Protein AF-A0A2A6L6X4-F1 (afdb_monomer)

Nearest PDB structures (foldseek):
  6n45-assembly1_A  TM=2.538E-01  e=1.984E+00  Homo sapiens

Radius of gyration: 12.56 Å; Cα contacts (8 Å, |Δi|>4): 150; chains: 1; bounding box: 30×28×30 Å

Sequence (100 aa):
MEGEKKFLELYRSLSKRGVICNRPRPLRRLDIADEELDRIFLNSLREQGSMDVYFMSHGARVLGRYDRTDLFIIEDAACLSTLKEEIAEAGLFILHSDNV

Solvent-accessible surface area (backbone atoms only — not comparable to full-atom values): 5672 Å² total; per-residue (Å²): 109,76,69,60,53,30,53,50,52,37,53,55,60,45,26,72,68,7,31,44,31,47,36,73,73,68,75,41,77,44,58,67,88,40,69,66,56,56,48,44,53,52,30,18,78,67,61,74,44,57,31,34,36,31,24,67,67,47,51,30,36,38,37,41,40,90,78,86,51,70,50,76,47,66,76,50,74,70,39,49,54,55,48,53,51,49,39,49,75,37,72,52,82,84,91,78,81,88,80,130

Mean predicted aligned error: 4.09 Å

pLDDT: mean 89.26, std 7.6, range [52.25, 96.94]

Secondary structure (DSSP, 8-state):
-HHHHHHHHHHHHHTTT-EEEEESSSPEEE-TT-HHHHH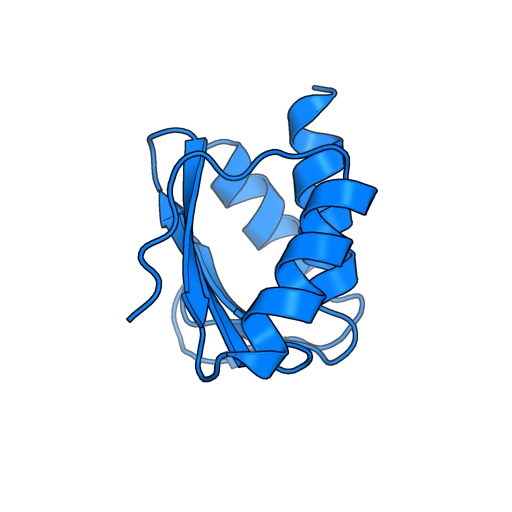HHHHHHTTSS--EEEETTTTEEEEE-TTS-EEEEESSHHHHHHHHHHHHHTT---S-----

Structure (mmCIF, N/CA/C/O backbone):
data_AF-A0A2A6L6X4-F1
#
_entry.id   AF-A0A2A6L6X4-F1
#
loop_
_atom_site.group_PDB
_atom_site.id
_atom_site.type_symbol
_atom_site.label_atom_id
_atom_site.label_alt_id
_atom_site.label_comp_id
_atom_site.label_asym_id
_atom_site.label_entity_id
_atom_site.label_seq_id
_atom_site.pdbx_PDB_ins_code
_atom_site.Cartn_x
_atom_site.Cartn_y
_atom_site.Cartn_z
_atom_site.occupancy
_atom_site.B_iso_or_equiv
_atom_site.auth_seq_id
_atom_site.auth_comp_id
_atom_site.auth_asym_id
_atom_site.auth_atom_id
_atom_site.pdbx_PDB_model_num
ATOM 1 N N . MET A 1 1 ? -2.558 9.636 13.909 1.00 75.31 1 MET A N 1
ATOM 2 C CA . MET A 1 1 ? -4.042 9.603 14.021 1.00 75.31 1 MET A CA 1
ATOM 3 C C . MET A 1 1 ? -4.518 8.175 13.760 1.00 75.31 1 MET A C 1
ATOM 5 O O . MET A 1 1 ? -3.789 7.454 13.096 1.00 75.31 1 MET A O 1
ATOM 9 N N . GLU A 1 2 ? -5.686 7.746 14.251 1.00 86.31 2 GLU A N 1
ATOM 10 C CA . GLU A 1 2 ? -6.155 6.348 14.095 1.00 86.31 2 GLU A CA 1
ATOM 11 C C . GLU A 1 2 ? -6.306 5.901 12.627 1.00 86.31 2 GLU A C 1
ATOM 13 O O . GLU A 1 2 ? -5.950 4.779 12.294 1.00 86.31 2 GLU A O 1
ATOM 18 N N . GLY A 1 3 ? -6.732 6.789 11.720 1.00 87.69 3 GLY A N 1
ATOM 19 C CA . GLY A 1 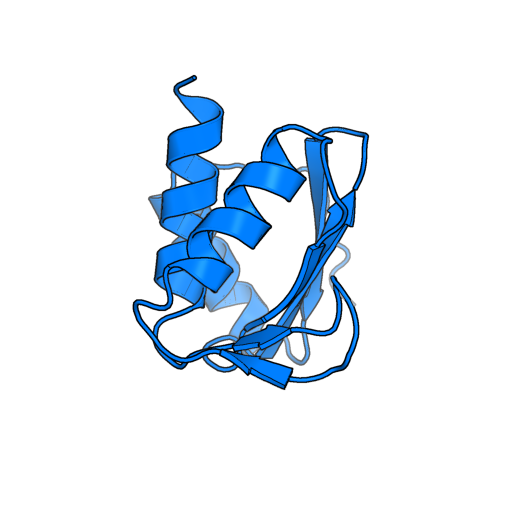3 ? -6.808 6.470 10.285 1.00 87.69 3 GLY A CA 1
ATOM 20 C C . GLY A 1 3 ? -5.444 6.184 9.643 1.00 87.69 3 GLY A C 1
ATOM 21 O O . GLY A 1 3 ? -5.312 5.222 8.899 1.00 87.69 3 GLY A O 1
ATOM 22 N N . GLU A 1 4 ? -4.411 6.965 9.988 1.00 91.00 4 GLU A N 1
ATOM 23 C CA . GLU A 1 4 ? -3.036 6.757 9.495 1.00 91.00 4 GLU A CA 1
ATOM 24 C C . GLU A 1 4 ? -2.524 5.354 9.857 1.00 91.00 4 GLU A C 1
ATOM 26 O O . GLU A 1 4 ? -1.914 4.691 9.025 1.00 91.00 4 GLU A O 1
ATOM 31 N N . LYS A 1 5 ? -2.827 4.870 11.071 1.00 92.56 5 LYS A N 1
ATOM 32 C CA . LYS A 1 5 ? -2.423 3.528 11.517 1.00 92.56 5 LYS A CA 1
ATOM 33 C C . LYS A 1 5 ? -3.033 2.430 10.645 1.00 92.56 5 LYS A C 1
ATOM 35 O O . LYS A 1 5 ? -2.299 1.559 10.197 1.00 92.56 5 LYS A O 1
ATOM 40 N N . LYS A 1 6 ? -4.330 2.525 10.342 1.00 93.50 6 LYS A N 1
ATOM 41 C CA . LYS A 1 6 ? -5.044 1.558 9.493 1.00 93.50 6 LYS A CA 1
ATOM 42 C C . LYS A 1 6 ? -4.456 1.461 8.086 1.00 93.50 6 LYS A C 1
ATOM 44 O O . LYS A 1 6 ? -4.247 0.371 7.568 1.00 93.50 6 LYS A O 1
ATOM 49 N N . PHE A 1 7 ? -4.140 2.605 7.475 1.00 92.25 7 PHE A N 1
ATOM 50 C CA . PHE A 1 7 ? -3.480 2.623 6.167 1.00 92.25 7 PHE A CA 1
ATOM 51 C C . PHE A 1 7 ? -2.072 2.029 6.218 1.00 92.25 7 PHE A C 1
ATOM 53 O O . PHE A 1 7 ? -1.708 1.258 5.336 1.00 92.25 7 PHE A O 1
ATOM 60 N N . LEU A 1 8 ? -1.284 2.339 7.252 1.00 92.12 8 LEU A N 1
ATOM 61 C CA . LEU A 1 8 ? 0.039 1.731 7.416 1.00 92.12 8 LEU A CA 1
ATOM 62 C C . LEU A 1 8 ? -0.044 0.215 7.605 1.00 92.12 8 LEU A C 1
ATOM 64 O O . LEU A 1 8 ? 0.780 -0.504 7.048 1.00 92.12 8 LEU A O 1
ATOM 68 N N . GLU A 1 9 ? -1.017 -0.273 8.372 1.00 92.94 9 GLU A N 1
ATOM 69 C CA . GLU A 1 9 ? -1.264 -1.708 8.550 1.00 92.94 9 GLU A CA 1
ATOM 70 C C . GLU A 1 9 ? -1.599 -2.383 7.218 1.00 92.94 9 GLU A C 1
ATOM 72 O O . GLU A 1 9 ? -0.950 -3.373 6.868 1.00 92.94 9 GLU A O 1
ATOM 77 N N . LEU A 1 10 ? -2.511 -1.798 6.432 1.00 93.94 10 LEU A N 1
ATOM 78 C CA . LEU A 1 10 ? -2.818 -2.271 5.082 1.00 93.94 10 LEU A CA 1
ATOM 79 C C . LEU A 1 10 ? -1.556 -2.303 4.209 1.00 93.94 10 LEU A C 1
ATOM 81 O O . LEU A 1 10 ? -1.204 -3.346 3.666 1.00 93.94 10 LEU A O 1
ATOM 85 N N . TYR A 1 11 ? -0.819 -1.195 4.103 1.00 94.19 11 TYR A N 1
ATOM 86 C CA . TYR A 1 11 ? 0.365 -1.124 3.241 1.00 94.19 11 TYR A CA 1
ATOM 87 C C . TYR A 1 11 ? 1.479 -2.083 3.641 1.00 94.19 11 TYR A C 1
ATOM 89 O O . TYR A 1 11 ? 2.148 -2.641 2.769 1.00 94.19 11 TYR A O 1
ATOM 97 N N . ARG A 1 12 ? 1.659 -2.324 4.940 1.00 92.31 12 ARG A N 1
ATOM 98 C CA . ARG A 1 12 ? 2.603 -3.328 5.446 1.00 92.31 12 ARG A CA 1
ATOM 99 C C . ARG A 1 12 ? 2.152 -4.751 5.138 1.00 92.31 12 ARG A C 1
ATOM 101 O O . ARG A 1 12 ? 2.990 -5.595 4.826 1.00 92.31 12 ARG A O 1
ATOM 108 N N . SER A 1 13 ? 0.850 -5.027 5.191 1.00 92.56 13 SER A N 1
ATOM 109 C CA . SER A 1 13 ? 0.320 -6.328 4.777 1.00 92.56 13 SER A CA 1
ATOM 110 C C . SER A 1 13 ? 0.533 -6.562 3.279 1.00 92.56 13 SER A C 1
ATOM 112 O O . SER A 1 13 ? 1.107 -7.580 2.878 1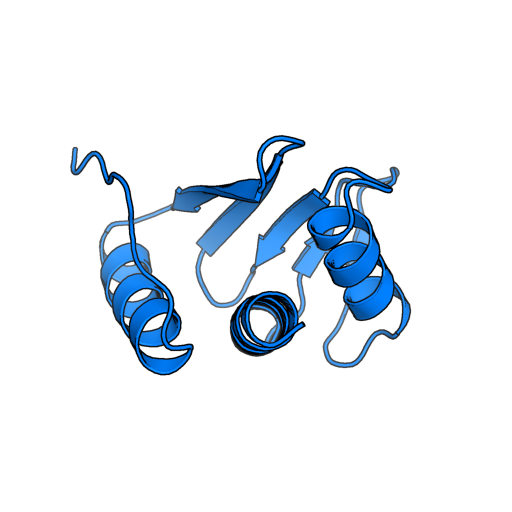.00 92.56 13 SER A O 1
ATOM 114 N N . LEU A 1 14 ? 0.217 -5.565 2.452 1.00 93.19 14 LEU A N 1
ATOM 115 C CA . LEU A 1 14 ? 0.432 -5.630 1.010 1.00 93.19 14 LEU A CA 1
ATOM 116 C C . LEU A 1 14 ? 1.929 -5.714 0.656 1.00 93.19 14 LEU A C 1
ATOM 118 O O . LEU A 1 14 ? 2.301 -6.330 -0.339 1.00 93.19 14 LEU A O 1
ATOM 122 N N . SER A 1 15 ? 2.841 -5.167 1.459 1.00 94.19 15 SER A N 1
ATOM 123 C CA . SER A 1 15 ? 4.282 -5.211 1.172 1.00 94.19 15 SER A CA 1
ATOM 124 C C . SER A 1 15 ? 4.994 -6.500 1.608 1.00 94.19 15 SER A C 1
ATOM 126 O O . SER A 1 15 ? 6.210 -6.594 1.450 1.00 94.19 15 SER A O 1
AT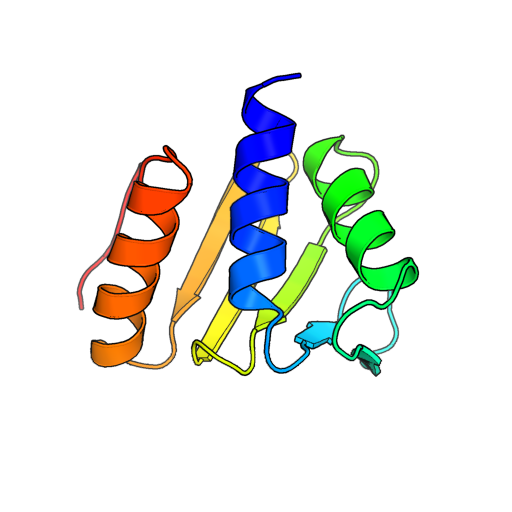OM 128 N N . LYS A 1 16 ? 4.275 -7.545 2.056 1.00 91.19 16 LYS A N 1
ATOM 129 C CA . LYS A 1 16 ? 4.832 -8.852 2.493 1.00 91.19 16 LYS A CA 1
ATOM 130 C C . LYS A 1 16 ? 5.717 -9.590 1.480 1.00 91.19 16 LYS A C 1
ATOM 132 O O . LYS A 1 16 ? 6.333 -10.582 1.844 1.00 91.19 16 LYS A O 1
ATOM 137 N N . ARG A 1 17 ? 5.772 -9.177 0.211 1.00 92.06 17 ARG A N 1
ATOM 138 C CA . ARG A 1 17 ? 6.711 -9.718 -0.797 1.00 92.06 17 ARG A CA 1
ATOM 139 C C . ARG A 1 17 ? 7.675 -8.668 -1.351 1.00 92.06 17 ARG A C 1
ATOM 141 O O . ARG A 1 17 ? 8.373 -8.944 -2.323 1.00 92.06 17 ARG A O 1
ATOM 148 N N . GLY A 1 18 ? 7.719 -7.494 -0.727 1.00 94.31 18 GLY A N 1
ATOM 149 C CA . GLY A 1 18 ? 8.345 -6.281 -1.231 1.00 94.31 18 GLY A CA 1
ATOM 150 C C . GLY A 1 18 ? 7.440 -5.509 -2.194 1.00 94.31 18 GLY A C 1
ATOM 151 O O . GLY A 1 18 ? 6.335 -5.943 -2.545 1.00 94.31 18 GLY A O 1
ATOM 152 N N . VAL A 1 19 ? 7.945 -4.371 -2.661 1.00 96.69 19 VAL A N 1
ATOM 153 C CA . VAL A 1 19 ? 7.282 -3.516 -3.650 1.00 96.69 19 VAL A CA 1
ATOM 154 C C . VAL A 1 19 ? 8.238 -3.090 -4.759 1.00 96.69 19 VAL A C 1
ATOM 156 O O . VAL A 1 19 ? 9.456 -3.053 -4.575 1.00 96.69 19 VAL A O 1
ATOM 159 N N . ILE A 1 20 ? 7.681 -2.704 -5.903 1.00 96.94 20 ILE A N 1
ATOM 160 C CA . ILE A 1 20 ? 8.386 -1.879 -6.887 1.00 96.94 20 ILE A CA 1
ATOM 161 C C . ILE A 1 20 ? 7.926 -0.437 -6.675 1.00 96.94 20 ILE A C 1
ATOM 163 O O . ILE A 1 20 ? 6.761 -0.111 -6.877 1.00 96.94 20 ILE A O 1
ATOM 167 N N . CYS A 1 21 ? 8.835 0.425 -6.243 1.00 96.62 21 CYS A N 1
ATOM 168 C CA . CYS A 1 21 ? 8.576 1.822 -5.935 1.00 96.62 21 CYS A CA 1
ATOM 169 C C . CYS A 1 21 ? 9.072 2.718 -7.072 1.00 96.62 21 CYS A C 1
ATOM 171 O O . CYS A 1 21 ? 10.246 2.674 -7.434 1.00 96.62 21 CYS A O 1
ATOM 173 N N . ASN A 1 22 ? 8.188 3.547 -7.625 1.00 95.94 22 ASN A N 1
ATOM 174 C CA . ASN A 1 22 ? 8.514 4.541 -8.651 1.00 95.94 22 ASN A CA 1
ATOM 175 C C . ASN A 1 22 ? 8.576 5.971 -8.092 1.00 95.94 22 ASN A C 1
ATOM 177 O O . ASN A 1 22 ? 9.173 6.855 -8.717 1.00 95.94 22 ASN A O 1
ATOM 181 N N . ARG A 1 23 ? 7.957 6.222 -6.929 1.00 91.88 23 ARG A N 1
ATOM 182 C CA . ARG A 1 23 ? 8.022 7.520 -6.248 1.00 91.88 23 ARG A CA 1
ATOM 183 C C . ARG A 1 23 ? 8.394 7.402 -4.767 1.00 91.88 23 ARG A C 1
ATOM 185 O O . ARG A 1 23 ? 7.708 6.684 -4.047 1.00 91.88 23 ARG A O 1
ATOM 192 N N . PRO A 1 24 ? 9.424 8.150 -4.313 1.00 89.25 24 PRO A N 1
ATOM 193 C CA . PRO A 1 24 ? 10.257 9.082 -5.093 1.00 89.25 24 PRO A CA 1
ATOM 194 C C . PRO A 1 24 ? 11.098 8.348 -6.152 1.00 89.25 24 PRO A C 1
ATOM 196 O O . PRO A 1 24 ? 11.391 7.174 -5.980 1.00 89.25 24 PRO A O 1
ATOM 199 N N . ARG A 1 25 ? 11.428 9.001 -7.275 1.00 90.38 25 ARG A N 1
ATOM 200 C CA . ARG A 1 25 ? 12.268 8.395 -8.329 1.00 90.38 25 ARG A CA 1
ATOM 201 C C . ARG A 1 25 ? 13.686 8.117 -7.795 1.00 90.38 25 ARG A C 1
ATOM 203 O O . ARG A 1 25 ? 14.116 8.835 -6.894 1.00 90.38 25 ARG A O 1
ATOM 210 N N . PRO A 1 26 ? 14.449 7.180 -8.386 1.00 94.56 26 PRO A N 1
ATOM 211 C CA . PRO A 1 26 ? 14.118 6.334 -9.540 1.00 94.56 26 PRO A CA 1
ATOM 212 C C . PRO A 1 26 ? 13.312 5.078 -9.170 1.00 94.56 26 PRO A C 1
ATOM 214 O O . PRO A 1 26 ? 13.147 4.760 -7.993 1.00 94.56 26 PRO A O 1
ATOM 217 N N . LEU A 1 27 ? 12.840 4.361 -10.199 1.00 96.38 27 LEU A N 1
ATOM 218 C CA . LEU A 1 27 ? 12.204 3.050 -10.057 1.00 96.38 27 LEU A CA 1
ATOM 219 C C . LEU A 1 27 ? 13.168 2.077 -9.365 1.00 96.38 27 LEU A C 1
ATOM 221 O O . LEU A 1 27 ? 14.265 1.838 -9.870 1.00 96.38 27 LEU A O 1
ATOM 225 N N . ARG A 1 28 ? 12.766 1.520 -8.224 1.00 96.12 28 ARG A N 1
ATOM 226 C CA . ARG A 1 28 ? 13.575 0.569 -7.450 1.00 96.12 28 ARG A CA 1
ATOM 227 C C . ARG A 1 28 ? 12.703 -0.460 -6.751 1.00 96.12 28 ARG A C 1
ATOM 229 O O . ARG A 1 28 ? 11.525 -0.222 -6.499 1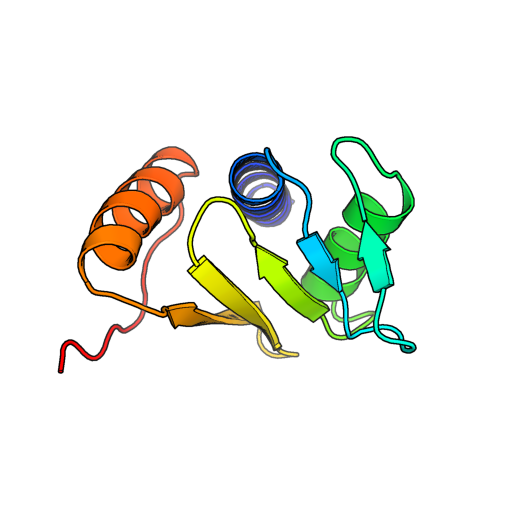.00 96.12 28 ARG A O 1
ATOM 236 N N . ARG A 1 29 ? 13.297 -1.602 -6.426 1.00 95.94 29 ARG A N 1
ATOM 237 C CA . ARG A 1 29 ? 12.677 -2.604 -5.562 1.00 95.94 29 ARG A CA 1
ATOM 238 C C . ARG A 1 29 ? 13.003 -2.273 -4.109 1.00 95.94 29 ARG A C 1
ATOM 240 O O . ARG A 1 29 ? 14.150 -1.951 -3.821 1.00 95.94 29 ARG A O 1
ATOM 247 N N . LEU A 1 30 ? 12.003 -2.362 -3.240 1.00 95.25 30 LEU A N 1
ATOM 248 C CA . LEU A 1 30 ? 12.158 -2.279 -1.788 1.00 95.25 30 LEU A CA 1
ATOM 249 C C . LEU A 1 30 ? 11.649 -3.592 -1.191 1.00 95.25 30 LEU A C 1
ATOM 251 O O . LEU A 1 30 ? 10.579 -4.072 -1.582 1.00 95.25 30 LEU A O 1
ATOM 255 N N . ASP A 1 31 ? 12.426 -4.192 -0.296 1.00 90.94 31 ASP A N 1
ATOM 256 C CA . ASP A 1 31 ? 12.088 -5.475 0.321 1.00 90.94 31 ASP A CA 1
ATOM 257 C C . ASP A 1 31 ? 11.271 -5.289 1.614 1.00 90.94 31 ASP A C 1
ATOM 259 O O . ASP A 1 31 ? 10.935 -4.181 2.038 1.00 90.94 31 ASP A O 1
ATOM 263 N N . ILE A 1 32 ? 10.882 -6.411 2.217 1.00 80.44 32 ILE A N 1
ATOM 264 C CA . ILE A 1 32 ? 10.091 -6.447 3.449 1.00 80.44 32 ILE A CA 1
ATOM 265 C C . ILE A 1 32 ? 10.942 -5.865 4.588 1.00 80.44 32 ILE A C 1
ATOM 267 O O . ILE A 1 32 ? 12.088 -6.272 4.757 1.00 80.44 32 ILE A O 1
ATOM 271 N N . ALA A 1 33 ? 10.358 -4.968 5.388 1.00 74.81 33 ALA A N 1
ATOM 272 C CA . ALA A 1 33 ? 11.001 -4.261 6.507 1.00 74.81 33 ALA A CA 1
ATOM 273 C C . ALA A 1 33 ? 12.002 -3.151 6.129 1.00 74.81 33 ALA A C 1
ATOM 275 O O . ALA A 1 33 ? 12.821 -2.750 6.955 1.00 74.81 33 ALA A O 1
ATOM 276 N N . ASP A 1 34 ? 11.909 -2.606 4.917 1.00 83.38 34 ASP A N 1
ATOM 277 C CA . ASP A 1 34 ? 12.668 -1.414 4.551 1.00 83.38 34 ASP A CA 1
ATOM 278 C C . ASP A 1 34 ? 12.117 -0.153 5.257 1.00 83.38 34 ASP A C 1
ATOM 280 O O . ASP A 1 34 ? 10.972 0.255 5.041 1.00 83.38 34 ASP A O 1
ATOM 284 N N . GLU A 1 35 ? 12.930 0.496 6.098 1.00 89.94 35 GLU A N 1
ATOM 285 C CA . GLU A 1 35 ? 12.574 1.766 6.754 1.00 89.94 35 GLU A CA 1
ATOM 286 C C . GLU A 1 35 ? 12.285 2.895 5.754 1.00 89.94 35 GLU A C 1
ATOM 288 O O . GLU A 1 35 ? 11.600 3.874 6.078 1.00 89.94 35 GLU A O 1
ATOM 293 N N . GLU A 1 36 ? 12.846 2.812 4.549 1.00 92.62 36 GLU A N 1
ATOM 294 C CA . GLU A 1 36 ? 12.539 3.727 3.458 1.00 92.62 36 GLU A CA 1
ATOM 295 C C . GLU A 1 36 ? 11.088 3.553 3.002 1.00 92.62 36 GLU A C 1
ATOM 297 O O . GLU A 1 36 ? 10.394 4.543 2.765 1.00 92.62 36 GLU A O 1
ATOM 302 N N . LEU A 1 37 ? 10.602 2.311 2.938 1.00 93.31 37 LEU A N 1
ATOM 303 C CA . LEU A 1 37 ? 9.244 2.002 2.505 1.00 93.31 37 LEU A CA 1
ATOM 304 C C . LEU A 1 37 ? 8.200 2.560 3.481 1.00 93.31 37 LEU A C 1
ATOM 306 O O . LEU A 1 37 ? 7.267 3.246 3.062 1.00 93.31 37 LEU A O 1
ATOM 310 N N . ASP A 1 38 ? 8.410 2.364 4.783 1.00 92.81 38 ASP A N 1
ATOM 311 C CA . ASP A 1 38 ? 7.558 2.951 5.824 1.00 92.81 38 ASP A CA 1
ATOM 312 C C . ASP A 1 38 ? 7.558 4.489 5.758 1.00 92.81 38 ASP A C 1
ATOM 314 O O . ASP A 1 38 ? 6.509 5.127 5.899 1.00 92.81 38 ASP A O 1
ATOM 318 N N . ARG A 1 39 ? 8.716 5.108 5.484 1.00 93.56 39 ARG A N 1
ATOM 319 C CA . ARG A 1 39 ? 8.810 6.562 5.275 1.00 93.56 39 ARG A CA 1
ATOM 320 C C . ARG A 1 39 ? 8.023 7.028 4.056 1.00 93.56 39 ARG A C 1
ATOM 322 O O . ARG A 1 39 ? 7.380 8.072 4.128 1.00 93.56 39 ARG A O 1
ATOM 329 N N . ILE A 1 40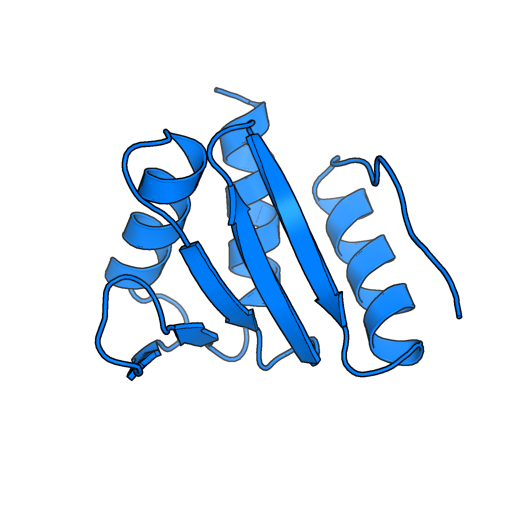 ? 8.047 6.281 2.954 1.00 93.69 40 ILE A N 1
ATOM 330 C CA . ILE A 1 40 ? 7.273 6.608 1.747 1.00 93.69 40 ILE A CA 1
ATOM 331 C C . ILE A 1 40 ? 5.775 6.596 2.057 1.00 93.69 40 ILE A C 1
ATOM 333 O O . ILE A 1 40 ? 5.083 7.561 1.726 1.00 93.69 40 ILE A O 1
ATOM 337 N N . PHE A 1 41 ? 5.291 5.556 2.741 1.00 93.31 41 PHE A N 1
ATOM 338 C CA . PHE A 1 41 ? 3.887 5.452 3.143 1.00 93.31 41 PHE A CA 1
ATOM 339 C C . PHE A 1 41 ? 3.472 6.614 4.045 1.00 93.31 41 PHE A C 1
ATOM 341 O O . PHE A 1 41 ? 2.490 7.300 3.763 1.00 93.31 41 PHE A O 1
ATOM 348 N N . LEU A 1 42 ? 4.258 6.894 5.087 1.00 92.81 42 LEU A N 1
ATOM 349 C CA . LEU A 1 42 ? 3.998 7.996 6.015 1.00 92.81 42 LEU A CA 1
ATOM 350 C C . LEU A 1 42 ? 3.981 9.358 5.318 1.00 92.81 42 LEU A C 1
ATOM 352 O O . LEU A 1 42 ? 3.077 10.157 5.557 1.00 92.81 42 LEU A O 1
ATOM 356 N N . ASN A 1 43 ? 4.956 9.625 4.448 1.00 92.38 43 ASN A N 1
ATOM 357 C CA . ASN A 1 43 ? 5.029 10.890 3.722 1.00 92.38 43 ASN A CA 1
ATOM 358 C C . ASN A 1 43 ? 3.824 11.071 2.796 1.00 92.38 43 ASN A C 1
ATOM 360 O O . ASN A 1 43 ? 3.306 12.181 2.693 1.00 92.38 43 ASN A O 1
ATOM 364 N N . SER A 1 44 ? 3.358 9.996 2.156 1.00 91.75 44 SER A N 1
ATOM 365 C CA . SER A 1 44 ? 2.151 10.025 1.326 1.00 91.75 44 SER A CA 1
ATOM 366 C C . SER A 1 44 ? 0.900 10.319 2.148 1.00 91.75 44 SER A C 1
ATOM 368 O O . SER A 1 44 ? 0.163 11.247 1.829 1.00 91.75 44 SER A O 1
ATOM 370 N N . LEU A 1 45 ? 0.694 9.590 3.249 1.00 90.94 45 LEU A N 1
ATOM 371 C CA . LEU A 1 45 ? -0.470 9.759 4.129 1.00 90.94 45 LEU A CA 1
ATOM 372 C C . LEU A 1 45 ? -0.540 11.145 4.781 1.00 90.94 45 LEU A C 1
ATOM 374 O O . LEU A 1 45 ? -1.620 11.617 5.128 1.00 90.94 45 LEU A O 1
ATOM 378 N N . ARG A 1 46 ? 0.612 11.800 4.949 1.00 91.25 46 ARG A N 1
ATOM 379 C CA . ARG A 1 46 ? 0.730 13.154 5.504 1.00 91.25 46 ARG A CA 1
ATOM 380 C C . ARG A 1 46 ? 0.772 14.246 4.442 1.00 91.25 46 ARG A C 1
ATOM 382 O O . ARG A 1 46 ? 1.058 15.389 4.786 1.00 91.25 46 ARG A O 1
ATOM 389 N N . GLU A 1 47 ? 0.527 13.902 3.177 1.00 89.75 47 GLU A N 1
ATOM 390 C CA . GLU A 1 47 ? 0.532 14.836 2.042 1.00 89.75 47 GLU A CA 1
ATOM 391 C C . GLU A 1 47 ? 1.898 15.546 1.849 1.00 89.75 47 GLU A C 1
ATOM 393 O O . GLU A 1 47 ? 2.000 16.586 1.202 1.00 89.75 47 GLU A O 1
ATOM 398 N N . GLN A 1 48 ? 2.981 14.971 2.386 1.00 90.81 48 GLN A N 1
ATOM 399 C CA . GLN A 1 48 ? 4.362 15.472 2.287 1.00 90.81 48 GLN A CA 1
ATOM 400 C C . GLN A 1 48 ? 5.107 14.910 1.066 1.00 90.81 48 GLN A C 1
ATOM 402 O O . GLN A 1 48 ? 6.195 15.369 0.720 1.00 90.81 48 GLN A O 1
ATOM 407 N N . GLY A 1 49 ? 4.528 13.912 0.402 1.00 87.50 49 GLY A N 1
ATOM 408 C CA . GLY A 1 49 ? 5.046 13.291 -0.809 1.00 87.50 49 GLY A CA 1
ATOM 409 C C . GLY A 1 49 ? 3.938 12.574 -1.573 1.00 87.50 49 GLY A C 1
ATOM 410 O O . GLY A 1 49 ? 2.828 12.434 -1.078 1.00 87.50 49 GLY A O 1
ATOM 411 N N . SER A 1 50 ? 4.245 12.121 -2.788 1.00 88.12 50 SER A N 1
ATOM 412 C CA . SER A 1 50 ? 3.354 11.230 -3.543 1.00 88.12 50 SER A CA 1
ATOM 413 C C . SER A 1 50 ? 3.919 9.819 -3.528 1.00 88.12 50 SER A C 1
ATOM 415 O O . SER A 1 50 ? 5.134 9.638 -3.656 1.00 88.12 50 SER A O 1
ATOM 417 N N . MET A 1 51 ? 3.034 8.836 -3.413 1.00 92.75 51 MET A N 1
ATOM 418 C CA . MET A 1 51 ? 3.373 7.423 -3.509 1.00 92.75 51 MET A CA 1
ATOM 419 C C . MET A 1 51 ? 2.979 6.875 -4.881 1.00 92.75 51 MET A C 1
ATOM 421 O O . MET A 1 51 ? 1.908 7.177 -5.401 1.00 92.75 51 MET A O 1
ATOM 425 N N . ASP A 1 52 ? 3.855 6.060 -5.459 1.00 95.44 52 ASP A N 1
ATOM 426 C CA . ASP A 1 52 ? 3.591 5.254 -6.652 1.00 95.44 52 ASP A CA 1
ATOM 427 C C . ASP A 1 52 ? 4.316 3.925 -6.464 1.00 95.44 52 ASP A C 1
ATOM 429 O O . ASP A 1 52 ? 5.536 3.844 -6.653 1.00 95.44 52 ASP A O 1
ATOM 433 N N . VAL A 1 53 ? 3.579 2.927 -5.984 1.00 96.00 53 VAL A N 1
ATOM 434 C CA . VAL A 1 53 ? 4.124 1.632 -5.565 1.00 96.00 53 VAL A CA 1
ATOM 435 C C . VAL A 1 53 ? 3.331 0.497 -6.184 1.00 96.00 53 VAL A C 1
ATOM 437 O O . VAL A 1 53 ? 2.113 0.563 -6.297 1.00 96.00 53 VAL A O 1
ATOM 440 N N . TYR A 1 54 ? 4.023 -0.564 -6.567 1.00 96.56 54 TYR A N 1
ATOM 441 C CA . TYR A 1 54 ? 3.428 -1.814 -7.007 1.00 96.56 54 TYR A CA 1
ATOM 442 C C . TYR A 1 54 ? 3.701 -2.900 -5.969 1.00 96.56 54 TYR A C 1
ATOM 444 O O . TYR A 1 54 ? 4.856 -3.264 -5.728 1.00 96.56 54 TYR A O 1
ATOM 452 N N . PHE A 1 55 ? 2.639 -3.407 -5.353 1.00 95.00 55 PHE A N 1
ATOM 453 C CA . PHE A 1 55 ? 2.671 -4.470 -4.359 1.00 95.00 55 PHE A CA 1
ATOM 454 C C . PHE A 1 55 ? 2.716 -5.831 -5.052 1.00 95.00 55 PHE A C 1
ATOM 456 O O . PHE A 1 55 ? 1.717 -6.317 -5.581 1.00 95.00 55 PHE A O 1
ATOM 463 N N . MET A 1 56 ? 3.888 -6.470 -5.025 1.00 92.94 56 MET A N 1
ATOM 464 C CA . MET A 1 56 ? 4.136 -7.720 -5.757 1.00 92.94 56 MET A CA 1
ATOM 465 C C . MET A 1 56 ? 3.307 -8.909 -5.251 1.00 92.94 56 MET A C 1
ATOM 467 O O . MET A 1 56 ? 3.120 -9.883 -5.970 1.00 92.94 56 MET A O 1
ATOM 471 N N . SER A 1 57 ? 2.845 -8.862 -4.004 1.00 88.62 57 SER A N 1
ATOM 472 C CA . SER A 1 57 ? 2.005 -9.898 -3.387 1.00 88.62 57 SER A CA 1
ATOM 473 C C . SER A 1 57 ? 0.577 -9.925 -3.942 1.00 88.62 57 SER A C 1
ATOM 475 O O . SER A 1 57 ? -0.036 -10.986 -3.933 1.00 88.62 57 SER A O 1
ATOM 477 N N . HIS A 1 58 ? 0.078 -8.784 -4.427 1.00 89.38 58 HIS A N 1
ATOM 478 C CA . HIS A 1 58 ? -1.333 -8.568 -4.759 1.00 89.38 58 HIS A CA 1
ATOM 479 C C . HIS A 1 58 ? -1.558 -8.108 -6.200 1.00 89.38 58 HIS A C 1
ATOM 481 O O . HIS A 1 58 ? -2.681 -7.754 -6.538 1.00 89.38 58 HIS A O 1
ATOM 487 N N . GLY A 1 59 ? -0.514 -8.042 -7.035 1.00 91.62 59 GLY A N 1
ATOM 488 C CA . GLY A 1 59 ? -0.666 -7.569 -8.415 1.00 91.62 59 GLY A CA 1
ATOM 489 C C . GLY A 1 59 ? -1.286 -6.168 -8.494 1.00 91.62 59 GLY A C 1
ATOM 490 O O . GLY A 1 59 ? -2.115 -5.895 -9.361 1.00 91.62 59 GLY A O 1
ATOM 491 N N . ALA A 1 60 ? -0.967 -5.299 -7.528 1.00 94.19 60 ALA A N 1
ATOM 492 C CA . ALA A 1 60 ? -1.692 -4.051 -7.303 1.00 94.19 60 ALA A CA 1
ATOM 493 C C . ALA A 1 60 ? -0.752 -2.847 -7.321 1.00 94.19 60 ALA A C 1
ATOM 495 O O . ALA A 1 60 ? 0.193 -2.768 -6.534 1.00 94.19 60 ALA A O 1
ATOM 496 N N . ARG A 1 61 ? -1.038 -1.870 -8.185 1.00 95.62 61 ARG A N 1
ATOM 497 C CA . ARG A 1 61 ? -0.385 -0.558 -8.167 1.00 95.62 61 ARG A CA 1
ATOM 498 C C . ARG A 1 61 ? -1.222 0.425 -7.365 1.00 95.62 61 ARG A C 1
ATOM 500 O O . ARG A 1 61 ? -2.408 0.577 -7.634 1.00 95.62 61 ARG A O 1
ATOM 507 N N . VAL A 1 62 ? -0.590 1.136 -6.441 1.00 94.88 62 VAL A N 1
ATOM 508 C CA . VAL A 1 62 ? -1.232 2.157 -5.615 1.00 94.88 62 VAL A CA 1
ATOM 509 C C . VAL A 1 62 ? -0.595 3.509 -5.854 1.00 94.88 62 VAL A C 1
ATOM 511 O O . VAL A 1 62 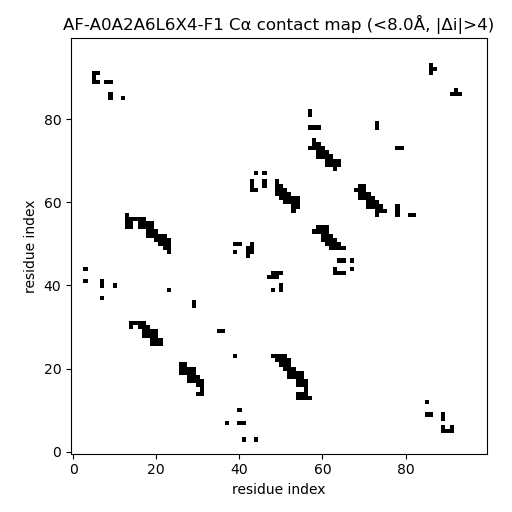? 0.629 3.666 -5.809 1.00 94.88 62 VAL A O 1
ATOM 514 N N . LEU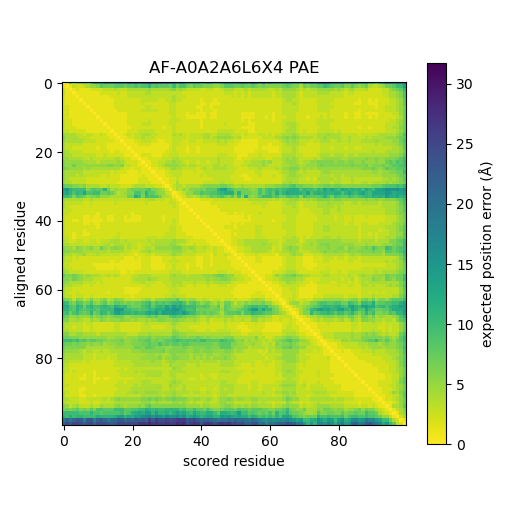 A 1 63 ? -1.460 4.485 -6.108 1.00 93.94 63 LEU A N 1
ATOM 515 C CA . LEU A 1 63 ? -1.108 5.882 -6.286 1.00 93.94 63 LEU A CA 1
ATOM 516 C C . LEU A 1 63 ? -1.660 6.685 -5.114 1.00 93.94 63 LEU A C 1
ATOM 518 O O . LEU A 1 63 ? -2.878 6.835 -4.993 1.00 93.94 63 LEU A O 1
ATOM 522 N N . GLY A 1 64 ? -0.753 7.217 -4.298 1.00 89.00 64 GLY A N 1
ATOM 523 C CA . GLY A 1 64 ? -1.104 8.112 -3.205 1.00 89.00 64 GLY A CA 1
ATOM 524 C C . GLY A 1 64 ? -1.410 9.514 -3.716 1.00 89.00 64 GLY A C 1
ATOM 525 O O . GLY A 1 64 ? -0.550 10.130 -4.360 1.00 89.00 64 GLY A O 1
ATOM 526 N N . ARG A 1 65 ? -2.629 10.008 -3.471 1.00 74.88 65 ARG A N 1
ATOM 527 C CA . ARG A 1 65 ? -3.077 11.340 -3.917 1.00 74.88 65 ARG A CA 1
ATOM 528 C C . ARG A 1 65 ? -3.086 12.347 -2.765 1.00 74.88 65 ARG A C 1
ATOM 530 O O . ARG A 1 65 ? -3.082 11.997 -1.593 1.00 74.88 65 ARG A O 1
ATOM 537 N N . TYR A 1 66 ? -3.136 13.629 -3.122 1.00 71.81 66 TYR A N 1
ATOM 538 C CA . TYR A 1 66 ? -3.174 14.756 -2.179 1.00 71.81 66 TYR A CA 1
ATOM 539 C C . TYR A 1 66 ? -4.567 15.021 -1.576 1.00 71.81 66 TYR A C 1
ATOM 541 O O . TYR A 1 66 ? -4.786 16.067 -0.976 1.00 71.81 66 TYR A O 1
ATOM 549 N N . ASP A 1 67 ? -5.525 14.113 -1.760 1.00 70.94 67 ASP A N 1
ATOM 550 C CA . ASP A 1 67 ? -6.903 14.228 -1.262 1.00 70.94 67 ASP A CA 1
ATOM 551 C C . ASP A 1 67 ? -7.249 13.145 -0.223 1.00 70.94 67 ASP A C 1
ATOM 553 O O . ASP A 1 67 ? -8.421 12.940 0.094 1.00 70.94 67 ASP A O 1
ATOM 557 N N . ARG A 1 68 ? -6.225 12.469 0.329 1.00 69.38 68 ARG A N 1
ATOM 558 C CA . ARG A 1 68 ? -6.338 11.353 1.293 1.00 69.38 68 ARG A CA 1
ATOM 559 C C . ARG A 1 68 ? -7.074 10.130 0.751 1.00 69.38 68 ARG A C 1
ATOM 561 O O . ARG A 1 68 ? -7.456 9.254 1.529 1.00 69.38 68 ARG A O 1
ATOM 568 N N . THR A 1 69 ? -7.282 10.072 -0.560 1.00 80.31 69 THR A N 1
ATOM 569 C CA . THR A 1 69 ? -7.762 8.879 -1.243 1.00 80.31 69 THR A CA 1
ATOM 570 C C . THR A 1 69 ? -6.622 8.259 -2.029 1.00 80.31 69 THR A C 1
ATOM 572 O O . THR A 1 69 ? -5.838 8.946 -2.682 1.00 80.31 69 THR A O 1
ATOM 575 N N . ASP A 1 70 ? -6.539 6.938 -1.981 1.00 86.88 70 ASP A N 1
ATOM 576 C CA . ASP A 1 70 ? -5.509 6.199 -2.691 1.00 86.88 70 ASP A CA 1
ATOM 577 C C . ASP A 1 70 ? -6.163 5.415 -3.828 1.00 86.88 70 ASP A C 1
ATOM 579 O O . ASP A 1 70 ? -7.177 4.737 -3.641 1.00 86.88 70 ASP A O 1
ATOM 583 N N . LEU A 1 71 ? -5.613 5.545 -5.038 1.00 90.88 71 LEU A N 1
ATOM 584 C CA . LEU A 1 71 ? -6.106 4.820 -6.208 1.00 90.88 71 LEU A CA 1
ATOM 585 C C . LEU A 1 71 ? -5.373 3.488 -6.316 1.00 90.88 71 LEU A C 1
ATOM 587 O O . LEU A 1 71 ? -4.155 3.470 -6.489 1.00 90.88 71 LEU A O 1
ATOM 591 N N . PHE A 1 72 ? -6.138 2.403 -6.309 1.00 92.75 72 PHE A N 1
ATOM 592 C CA . PHE A 1 72 ? -5.657 1.052 -6.555 1.00 92.75 72 PHE A CA 1
ATOM 593 C C . PHE A 1 72 ? -5.975 0.639 -7.996 1.00 92.75 72 PHE A C 1
ATOM 595 O O . PHE A 1 72 ? -7.115 0.738 -8.443 1.00 92.75 72 PHE A O 1
ATOM 602 N N . ILE A 1 73 ? -4.960 0.173 -8.721 1.00 93.06 73 ILE A N 1
ATOM 603 C CA . ILE A 1 73 ? -5.065 -0.399 -10.066 1.00 93.06 73 ILE A CA 1
ATOM 604 C C . ILE A 1 73 ? -4.651 -1.862 -9.950 1.00 93.06 73 ILE A C 1
ATOM 606 O O . ILE A 1 73 ? -3.517 -2.147 -9.561 1.00 93.06 73 ILE A O 1
ATOM 610 N N . ILE A 1 74 ? -5.573 -2.770 -10.256 1.00 91.75 74 ILE A N 1
ATOM 611 C CA . ILE A 1 74 ? -5.415 -4.209 -10.031 1.00 91.75 74 ILE A CA 1
ATOM 612 C C . ILE A 1 74 ? -5.219 -4.923 -11.365 1.00 91.75 74 ILE A C 1
ATOM 614 O O . ILE A 1 74 ? -5.867 -4.569 -12.349 1.00 91.75 74 ILE A O 1
ATOM 618 N N . GLU A 1 75 ? -4.318 -5.903 -11.396 1.00 87.12 75 GLU A N 1
ATOM 619 C CA . GLU A 1 75 ? -4.009 -6.683 -12.597 1.00 87.12 75 GLU A CA 1
ATOM 620 C C . GLU A 1 75 ? -5.135 -7.655 -12.982 1.00 87.12 75 GLU A C 1
ATOM 622 O O . GLU A 1 75 ? -5.492 -7.738 -14.157 1.00 87.12 75 GLU A O 1
ATOM 627 N N . ASP A 1 76 ? -5.734 -8.348 -12.006 1.00 84.62 76 ASP A N 1
ATOM 628 C CA . ASP A 1 76 ? -6.813 -9.310 -12.245 1.00 84.62 76 ASP A CA 1
ATOM 629 C C . ASP A 1 76 ? -7.910 -9.322 -11.157 1.00 84.62 76 ASP A C 1
ATOM 631 O O . ASP A 1 76 ? -7.784 -8.758 -10.067 1.00 84.62 76 ASP A O 1
ATOM 635 N N . ALA A 1 77 ? -9.034 -9.976 -11.464 1.00 84.75 77 ALA A N 1
ATOM 636 C CA . ALA A 1 77 ? -10.187 -10.053 -10.566 1.00 84.75 77 ALA A CA 1
ATOM 637 C C . ALA A 1 77 ? -9.941 -10.908 -9.307 1.00 84.75 77 ALA A C 1
ATOM 639 O O . ALA A 1 77 ? -10.595 -10.683 -8.286 1.00 84.75 77 ALA A O 1
ATOM 640 N N . ALA A 1 78 ? -9.019 -11.875 -9.347 1.00 83.69 78 ALA A N 1
ATOM 641 C CA . ALA A 1 78 ? -8.689 -12.688 -8.179 1.00 83.69 78 ALA A CA 1
ATOM 642 C C . ALA A 1 78 ? -7.947 -11.842 -7.133 1.00 83.69 78 ALA A C 1
ATOM 644 O O . ALA A 1 78 ? -8.282 -11.892 -5.948 1.00 83.69 78 ALA A O 1
ATOM 645 N N . CYS A 1 79 ? -7.028 -10.983 -7.577 1.00 85.94 79 CYS A N 1
ATOM 646 C CA . CYS A 1 79 ? -6.338 -10.007 -6.740 1.00 85.94 79 CYS A CA 1
ATOM 647 C C . CYS A 1 79 ? -7.299 -9.005 -6.085 1.00 85.94 79 CYS A C 1
ATOM 649 O O . CYS A 1 79 ? -7.081 -8.606 -4.940 1.00 85.94 79 CYS A O 1
ATOM 651 N N . LEU A 1 80 ? -8.384 -8.624 -6.772 1.00 87.56 80 LEU A N 1
ATOM 652 C CA . LEU A 1 80 ? -9.384 -7.708 -6.219 1.00 87.56 80 LEU A CA 1
ATOM 653 C C . LEU A 1 80 ? -10.100 -8.300 -4.997 1.00 87.56 80 LEU A C 1
ATOM 655 O O . LEU A 1 80 ? -10.345 -7.575 -4.033 1.00 87.56 80 LEU A O 1
ATOM 659 N N . SER A 1 81 ? -10.440 -9.591 -5.022 1.00 87.69 81 SER A N 1
ATOM 660 C CA . SER A 1 81 ? -11.089 -10.258 -3.886 1.00 87.69 81 SER A CA 1
ATOM 661 C C . SER A 1 81 ? -10.177 -10.286 -2.660 1.00 87.69 81 SER A C 1
ATOM 663 O O . SER A 1 81 ? -10.589 -9.836 -1.594 1.00 87.69 81 SER A O 1
ATOM 665 N N . THR A 1 82 ? -8.919 -10.702 -2.827 1.00 88.81 82 THR A N 1
ATOM 666 C CA . THR A 1 82 ? -7.931 -10.711 -1.736 1.00 88.81 82 THR A CA 1
ATOM 667 C C . THR A 1 82 ? -7.689 -9.307 -1.178 1.00 88.81 82 THR A C 1
ATOM 669 O O . THR A 1 82 ? -7.654 -9.108 0.032 1.00 88.81 82 THR A O 1
ATOM 672 N N . LEU A 1 83 ? -7.586 -8.296 -2.047 1.00 91.00 83 LEU A N 1
ATOM 673 C CA . LEU A 1 83 ? -7.414 -6.912 -1.608 1.00 91.00 83 LEU A CA 1
ATOM 674 C C . LEU A 1 83 ? -8.623 -6.402 -0.806 1.00 91.00 83 LEU A C 1
ATOM 676 O O . LEU A 1 83 ? -8.446 -5.674 0.169 1.00 91.00 83 LEU A O 1
ATOM 680 N N . LYS A 1 84 ? -9.850 -6.766 -1.201 1.00 91.62 84 LYS A N 1
ATOM 681 C CA . LYS A 1 84 ? -11.070 -6.404 -0.459 1.00 91.62 84 LYS A CA 1
ATOM 682 C C . LYS A 1 84 ? -11.049 -6.959 0.964 1.00 91.62 84 LYS A C 1
ATOM 684 O O . LYS A 1 84 ? -11.455 -6.249 1.882 1.00 91.62 84 LYS A O 1
ATOM 689 N N . GLU A 1 85 ? -10.568 -8.187 1.136 1.00 92.00 85 GLU A N 1
ATOM 690 C CA . GLU A 1 85 ? -10.399 -8.813 2.450 1.00 92.00 85 GLU A CA 1
ATOM 691 C C . GLU A 1 85 ? -9.364 -8.054 3.290 1.00 92.00 85 GLU A C 1
ATOM 693 O O . GLU A 1 85 ? -9.697 -7.615 4.390 1.00 92.00 85 GLU A O 1
ATOM 698 N N . GLU A 1 86 ? -8.170 -7.773 2.752 1.00 93.19 86 GLU A N 1
ATOM 699 C CA . GLU A 1 86 ? -7.136 -7.030 3.493 1.00 93.19 86 GLU A CA 1
ATOM 700 C C . GLU A 1 86 ? -7.584 -5.602 3.876 1.00 93.19 86 GLU A C 1
ATOM 702 O O . GLU A 1 86 ? -7.314 -5.132 4.984 1.00 93.19 86 GLU A O 1
ATOM 707 N N . ILE A 1 87 ? -8.315 -4.904 2.995 1.00 93.06 87 ILE A N 1
ATOM 708 C CA . ILE A 1 87 ? -8.883 -3.574 3.290 1.00 93.06 87 ILE A CA 1
ATOM 709 C C . ILE A 1 87 ? -9.882 -3.651 4.452 1.00 93.06 87 ILE A C 1
ATOM 711 O O . ILE A 1 87 ? -9.870 -2.788 5.338 1.00 93.06 87 ILE A O 1
ATOM 715 N N . ALA A 1 88 ? -10.747 -4.668 4.450 1.00 92.94 88 ALA A N 1
ATOM 716 C CA . ALA A 1 88 ? -11.735 -4.868 5.502 1.00 92.94 88 ALA A CA 1
ATOM 717 C C . ALA A 1 88 ? -11.072 -5.221 6.843 1.00 92.94 88 ALA A C 1
ATOM 719 O O . ALA A 1 88 ? -11.457 -4.663 7.873 1.00 92.94 88 ALA A O 1
ATOM 720 N N . GLU A 1 89 ? -10.047 -6.077 6.835 1.00 93.56 89 GLU A N 1
ATOM 721 C CA . GLU A 1 89 ? -9.256 -6.429 8.023 1.00 93.56 89 GLU A CA 1
ATOM 722 C C . GLU A 1 89 ? -8.542 -5.212 8.628 1.00 93.56 89 GLU A C 1
ATOM 724 O O . GLU A 1 89 ? -8.521 -5.054 9.849 1.00 93.56 89 GLU A O 1
ATOM 729 N N . ALA A 1 90 ? -8.048 -4.293 7.792 1.00 92.94 90 ALA A N 1
ATOM 730 C CA . ALA A 1 90 ? -7.480 -3.015 8.231 1.00 92.94 90 ALA A CA 1
ATOM 731 C C . ALA A 1 90 ? -8.541 -2.007 8.733 1.00 92.94 90 ALA A C 1
ATOM 733 O O . ALA A 1 90 ? -8.216 -0.899 9.170 1.00 92.94 90 ALA A O 1
ATOM 734 N N . GLY A 1 91 ? -9.834 -2.344 8.662 1.00 91.69 91 GLY A N 1
ATOM 735 C CA . GLY A 1 91 ? -10.934 -1.470 9.069 1.00 91.69 91 GLY A CA 1
ATOM 736 C C . GLY A 1 91 ? -11.056 -0.206 8.212 1.00 91.69 91 GLY A C 1
ATOM 737 O O . GLY A 1 91 ? -11.425 0.854 8.745 1.00 91.69 91 GLY A O 1
ATOM 738 N N . LEU A 1 92 ? -10.695 -0.312 6.930 1.00 90.44 92 LEU A N 1
ATOM 739 C CA . LEU A 1 92 ? -10.835 0.705 5.888 1.00 90.44 92 LEU A CA 1
ATOM 740 C C . LEU A 1 92 ? -12.037 0.384 4.985 1.00 90.44 92 LEU A C 1
ATOM 742 O O . LEU A 1 92 ? -12.625 -0.693 5.058 1.00 90.44 92 LEU A O 1
ATOM 746 N N . PHE A 1 93 ? -12.425 1.339 4.138 1.00 88.25 93 PHE A N 1
ATOM 747 C CA . PHE A 1 93 ? -13.606 1.218 3.281 1.00 88.25 93 PHE A CA 1
ATOM 748 C C . PHE A 1 93 ? -13.276 1.580 1.837 1.00 88.25 93 PHE A C 1
ATOM 750 O O . PHE A 1 93 ? -12.534 2.526 1.576 1.00 88.25 93 PHE A O 1
ATOM 757 N N . ILE A 1 94 ? -13.881 0.852 0.901 1.00 88.81 94 ILE A N 1
ATOM 758 C CA . ILE A 1 94 ? -13.814 1.156 -0.528 1.00 88.81 94 ILE A CA 1
ATOM 759 C C . ILE A 1 94 ? -14.898 2.184 -0.839 1.00 88.81 94 ILE A C 1
ATOM 761 O O . ILE A 1 94 ? -16.083 1.914 -0.653 1.00 88.81 94 ILE A O 1
ATOM 765 N N . LEU A 1 95 ? -14.488 3.363 -1.307 1.00 85.75 95 LEU A N 1
ATOM 766 C CA . LEU A 1 95 ? -15.417 4.433 -1.680 1.00 85.75 95 LEU A CA 1
ATOM 767 C C . LEU A 1 95 ? -16.071 4.181 -3.043 1.00 85.75 95 LEU A C 1
ATOM 769 O O . LEU A 1 95 ? -17.233 4.519 -3.242 1.00 85.75 95 LEU A O 1
ATOM 773 N N . HIS A 1 96 ? -15.315 3.600 -3.975 1.00 83.12 96 HIS A N 1
ATOM 774 C CA . HIS A 1 96 ? -15.755 3.296 -5.333 1.00 83.12 96 HIS A CA 1
ATOM 775 C C . HIS A 1 96 ? -14.912 2.158 -5.913 1.00 83.12 96 HIS A C 1
ATOM 777 O O . HIS A 1 96 ? -13.703 2.108 -5.681 1.00 83.12 96 HIS A O 1
ATOM 783 N N . SER A 1 97 ? -15.536 1.258 -6.671 1.00 79.81 97 SER A N 1
ATOM 784 C CA . SER A 1 97 ? -14.839 0.225 -7.442 1.00 79.81 97 SER A CA 1
ATOM 785 C C . SER A 1 97 ? -15.571 -0.022 -8.756 1.00 79.81 97 SER A C 1
ATOM 787 O O . SER A 1 97 ? -16.718 -0.473 -8.734 1.00 79.81 97 SER A O 1
ATOM 789 N N . ASP A 1 98 ? -14.901 0.215 -9.879 1.00 76.75 98 ASP A N 1
ATOM 790 C CA . ASP A 1 98 ? -15.391 -0.209 -11.188 1.00 76.75 98 ASP A CA 1
ATOM 791 C C . ASP A 1 98 ? -15.014 -1.679 -11.390 1.00 76.75 98 ASP A C 1
ATOM 793 O O . ASP A 1 98 ? -13.838 -2.018 -11.517 1.00 76.75 98 ASP A O 1
ATOM 797 N N . ASN A 1 99 ? -16.010 -2.566 -11.374 1.00 58.69 99 ASN A N 1
ATOM 798 C CA . ASN A 1 99 ? -15.826 -3.921 -11.882 1.00 58.69 99 ASN A CA 1
ATOM 799 C C . ASN A 1 99 ? -16.045 -3.842 -13.398 1.00 58.69 99 ASN A C 1
ATOM 801 O O . ASN A 1 99 ? -17.145 -3.483 -13.822 1.00 58.69 99 ASN A O 1
ATOM 805 N N . VAL A 1 100 ? -15.013 -4.128 -14.194 1.00 52.25 100 VAL A N 1
ATOM 806 C CA . VAL A 1 100 ? -15.197 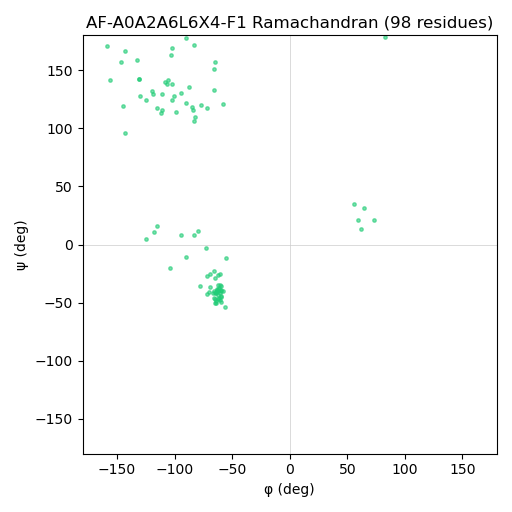-4.440 -15.622 1.00 52.25 100 VAL A CA 1
ATOM 807 C C . VAL A 1 100 ? -15.882 -5.795 -15.741 1.00 52.25 100 VAL A C 1
ATOM 809 O O . VAL A 1 100 ? -15.468 -6.715 -14.999 1.00 52.25 100 VAL A O 1
#

Foldseek 3Di:
DLVLQLQLQLQLVLCQAWKFWVPPDDTDTDHRPDPVSSVLSNCLQVLNTWTWIQRPNQQWTWTRDSVNDIDIDHPDPVSVVVSVVSCVVSVHDDPDDDDD